Protein AF-A0A7C2GE32-F1 (afdb_monomer_lite)

Secondary structure (DSSP, 8-state):
------GGGSSSTTEEEEEEEETTTTEEEEEEEETT---------SSS----S--

Structure (mmCIF, N/CA/C/O backbone):
data_AF-A0A7C2GE32-F1
#
_entry.id   AF-A0A7C2GE32-F1
#
loop_
_atom_site.group_PDB
_atom_site.id
_atom_site.type_symbol
_atom_site.label_atom_id
_atom_site.label_alt_id
_atom_site.label_comp_id
_atom_site.label_asym_id
_atom_site.label_entity_id
_atom_site.label_seq_id
_atom_site.pdbx_PDB_ins_code
_atom_site.Cartn_x
_atom_site.Cartn_y
_atom_site.Cartn_z
_atom_site.occupancy
_atom_site.B_iso_or_equiv
_atom_site.auth_seq_id
_atom_site.auth_comp_id
_atom_site.auth_asym_id
_atom_site.auth_atom_id
_atom_site.pdbx_PDB_model_num
ATOM 1 N N . MET A 1 1 ? 14.847 8.934 3.133 1.00 42.03 1 MET A N 1
ATOM 2 C CA . MET A 1 1 ? 14.256 10.104 3.807 1.00 42.03 1 MET A CA 1
ATOM 3 C C . MET A 1 1 ? 12.786 9.780 3.980 1.00 42.03 1 MET A C 1
ATOM 5 O O . MET A 1 1 ? 12.054 9.828 3.005 1.00 42.03 1 MET A O 1
ATOM 9 N N . ALA A 1 2 ? 12.414 9.265 5.152 1.00 37.94 2 ALA A N 1
ATOM 10 C CA . ALA A 1 2 ? 11.030 8.946 5.476 1.00 37.94 2 ALA A CA 1
ATOM 11 C C . ALA A 1 2 ? 10.387 10.236 5.989 1.00 37.94 2 ALA A C 1
ATOM 13 O O . ALA A 1 2 ? 10.633 10.635 7.125 1.00 37.94 2 ALA A O 1
ATOM 14 N N . GLU A 1 3 ? 9.635 10.930 5.141 1.00 50.59 3 GLU A N 1
ATOM 15 C CA . GLU A 1 3 ? 8.776 12.007 5.623 1.00 50.59 3 GLU A CA 1
ATOM 16 C C . GLU A 1 3 ? 7.544 11.365 6.254 1.00 50.59 3 GLU A C 1
ATOM 18 O O . GLU A 1 3 ? 6.558 11.057 5.594 1.00 50.59 3 GLU A O 1
ATOM 23 N N . ALA A 1 4 ? 7.642 11.068 7.546 1.00 52.81 4 ALA A N 1
ATOM 24 C CA . ALA A 1 4 ? 6.479 10.690 8.322 1.00 52.81 4 ALA A CA 1
ATOM 25 C C . ALA A 1 4 ? 5.658 11.964 8.559 1.00 52.81 4 ALA A C 1
ATOM 27 O O . ALA A 1 4 ? 6.108 12.881 9.246 1.00 52.81 4 ALA A O 1
ATOM 28 N N . LEU A 1 5 ? 4.456 12.034 7.991 1.00 57.81 5 LEU A N 1
ATOM 29 C CA . LEU A 1 5 ? 3.466 13.029 8.392 1.00 57.81 5 LEU A CA 1
ATOM 30 C C . LEU A 1 5 ? 2.896 12.579 9.744 1.00 57.81 5 LEU A C 1
ATOM 32 O O . LEU A 1 5 ? 2.107 11.640 9.806 1.00 57.81 5 LEU A O 1
ATOM 36 N N . TRP A 1 6 ? 3.338 13.202 10.836 1.00 59.25 6 TRP A N 1
ATOM 37 C CA . TRP A 1 6 ? 2.821 12.982 12.191 1.00 59.25 6 TRP A CA 1
ATOM 38 C C . TRP A 1 6 ? 2.321 14.302 12.792 1.00 59.25 6 TRP A C 1
ATOM 40 O O . TRP A 1 6 ? 2.806 15.386 12.466 1.00 59.25 6 TRP A O 1
ATOM 50 N N . GLY A 1 7 ? 1.329 14.232 13.683 1.00 59.72 7 GLY A N 1
ATOM 51 C CA . GLY A 1 7 ? 0.802 15.407 14.388 1.00 59.72 7 GLY A CA 1
ATOM 52 C C . GLY A 1 7 ? -0.060 16.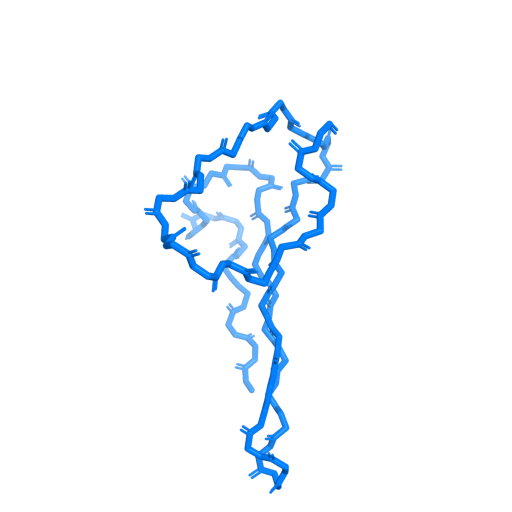330 13.513 1.00 59.72 7 GLY A C 1
ATOM 53 O O . GLY A 1 7 ? -0.891 15.862 12.745 1.00 59.72 7 GLY A O 1
ATOM 54 N N . LYS A 1 8 ? 0.106 17.658 13.638 1.00 54.50 8 LYS A N 1
ATOM 55 C CA . LYS A 1 8 ? -0.753 18.675 12.981 1.00 54.50 8 LYS A CA 1
ATOM 56 C C . LYS A 1 8 ? -0.710 18.669 11.441 1.00 54.50 8 LYS A C 1
ATOM 58 O O . LYS A 1 8 ? -1.549 19.318 10.828 1.00 54.50 8 LYS A O 1
ATOM 63 N N . GLY A 1 9 ? 0.264 17.985 10.837 1.00 57.97 9 GLY A N 1
ATOM 64 C CA . GLY A 1 9 ? 0.370 17.796 9.385 1.00 57.97 9 GLY A CA 1
ATOM 65 C C . GLY A 1 9 ? -0.193 16.462 8.883 1.00 57.97 9 GLY A C 1
ATOM 66 O O . GLY A 1 9 ? -0.151 16.209 7.682 1.00 57.97 9 GLY A O 1
ATOM 67 N N . ALA A 1 10 ? -0.689 15.596 9.774 1.00 62.03 10 ALA A N 1
ATOM 68 C CA . ALA A 1 10 ? -1.330 14.349 9.379 1.00 62.03 10 ALA A CA 1
ATOM 69 C C . ALA A 1 10 ? -2.738 14.627 8.833 1.00 62.03 10 ALA A C 1
ATOM 71 O O . ALA A 1 10 ? -3.488 15.422 9.399 1.00 62.03 10 ALA A O 1
ATOM 72 N N . LEU A 1 11 ? -3.108 13.942 7.746 1.00 71.19 11 LEU A N 1
ATOM 73 C CA . LEU A 1 11 ? -4.434 14.051 7.123 1.00 71.19 11 LEU A CA 1
ATOM 74 C C . LEU A 1 11 ? -5.571 13.686 8.093 1.00 71.19 11 LEU A C 1
ATOM 76 O O . LEU A 1 11 ? -6.675 14.208 7.969 1.00 71.19 11 LEU A O 1
ATOM 80 N N . LEU A 1 12 ? -5.293 12.796 9.050 1.00 77.25 12 LEU A N 1
ATOM 81 C CA . LEU A 1 12 ? -6.213 12.332 10.085 1.00 77.25 12 LEU A CA 1
ATOM 82 C C . LEU A 1 12 ? -5.435 12.096 11.395 1.00 77.25 12 LEU A C 1
ATOM 84 O O . LEU A 1 12 ? -4.322 11.562 11.341 1.00 77.25 12 LEU A O 1
ATOM 88 N N . PRO A 1 13 ? -5.987 12.448 12.573 1.00 80.88 13 PRO A N 1
ATOM 89 C CA . PRO A 1 13 ? -5.386 12.082 13.855 1.00 80.88 13 PRO A CA 1
ATOM 90 C C . PRO A 1 13 ? -5.190 10.564 13.972 1.00 80.88 13 PRO A C 1
ATOM 92 O O . PRO A 1 13 ? -6.085 9.799 13.624 1.00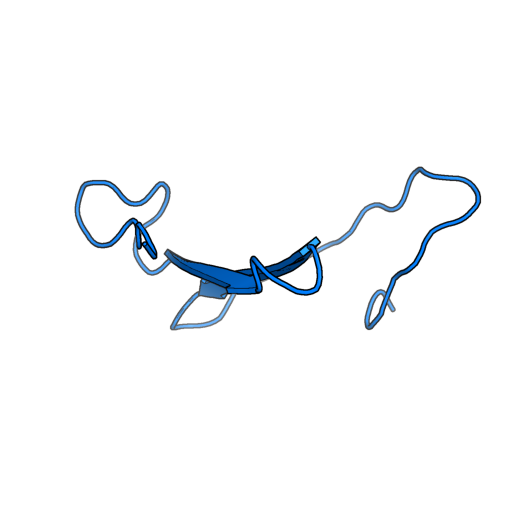 80.88 13 PRO A O 1
ATOM 95 N N . GLY A 1 14 ? -4.025 10.128 14.456 1.00 82.50 14 GLY A N 1
ATOM 96 C CA . GLY A 1 14 ? -3.708 8.703 14.640 1.00 82.50 14 GLY A CA 1
ATOM 97 C C . GLY A 1 14 ? -3.324 7.939 13.364 1.00 82.50 14 GLY A C 1
ATOM 98 O O . GLY A 1 14 ? -2.955 6.769 13.455 1.00 82.50 14 GLY A O 1
ATOM 99 N N . LEU A 1 15 ? -3.357 8.575 12.184 1.00 86.81 15 LEU A N 1
ATOM 100 C CA . LEU A 1 15 ? -2.794 8.010 10.955 1.00 86.81 15 LEU A CA 1
ATOM 101 C C . LEU A 1 15 ? -1.293 8.314 10.873 1.00 86.81 15 LEU A C 1
ATOM 103 O O . LEU A 1 15 ? -0.874 9.471 10.927 1.00 86.81 15 LEU A O 1
ATOM 107 N N . ARG A 1 16 ? -0.489 7.273 10.668 1.00 87.75 16 ARG A N 1
ATOM 108 C CA . ARG A 1 16 ? 0.945 7.349 10.379 1.00 87.75 16 ARG A CA 1
ATOM 109 C C . ARG A 1 16 ? 1.223 6.792 8.986 1.00 87.75 16 ARG A C 1
ATOM 111 O O . ARG A 1 16 ? 0.658 5.773 8.594 1.00 87.75 16 ARG A O 1
ATOM 118 N N . VAL A 1 17 ? 2.137 7.434 8.264 1.00 89.25 17 VAL A N 1
ATOM 119 C CA . VAL A 1 17 ? 2.600 6.985 6.943 1.00 89.25 17 VAL A CA 1
ATOM 120 C C . VAL A 1 17 ? 4.080 6.632 7.027 1.00 89.25 17 VAL A C 1
ATOM 122 O O . VAL A 1 17 ? 4.879 7.414 7.545 1.00 89.25 17 VAL A O 1
ATOM 125 N N . GLY A 1 18 ? 4.439 5.446 6.542 1.00 90.38 18 GLY A N 1
ATOM 126 C CA . GLY A 1 18 ? 5.814 4.962 6.478 1.00 90.38 18 GLY A CA 1
ATOM 127 C C . GLY A 1 18 ? 6.224 4.661 5.043 1.00 90.38 18 GLY A C 1
ATOM 128 O O . GLY A 1 18 ? 5.457 4.069 4.290 1.00 90.38 18 GLY A O 1
ATOM 129 N N . HIS A 1 19 ? 7.451 5.032 4.685 1.00 94.56 19 HIS A N 1
ATOM 130 C CA . HIS A 1 19 ? 8.035 4.740 3.379 1.00 94.56 19 HIS A CA 1
ATOM 131 C C . HIS A 1 19 ? 9.418 4.121 3.551 1.00 94.56 19 HIS A C 1
ATOM 133 O O . HIS A 1 19 ? 10.259 4.650 4.283 1.00 94.56 19 HIS A O 1
ATOM 139 N N . PHE A 1 20 ? 9.667 3.039 2.823 1.00 96.00 20 PHE A N 1
ATOM 140 C CA . PHE A 1 20 ? 10.991 2.463 2.644 1.00 96.00 20 PHE A CA 1
ATOM 141 C C . PHE A 1 20 ? 11.333 2.440 1.154 1.00 96.00 20 PHE A C 1
ATOM 143 O O . PHE A 1 20 ? 10.499 2.077 0.326 1.00 96.00 20 PHE A O 1
ATOM 150 N N . THR A 1 21 ? 12.560 2.828 0.812 1.00 97.44 21 THR A N 1
ATOM 151 C CA . THR A 1 21 ? 13.051 2.857 -0.569 1.00 97.44 21 THR A CA 1
ATOM 152 C C . THR A 1 21 ? 14.439 2.244 -0.615 1.00 97.44 21 THR A C 1
ATOM 154 O O . THR A 1 21 ? 15.370 2.789 -0.018 1.00 97.44 21 THR A O 1
ATOM 157 N N . ASP A 1 22 ? 14.571 1.155 -1.362 1.00 98.06 22 ASP A N 1
ATOM 158 C CA . ASP A 1 22 ? 15.848 0.595 -1.774 1.00 98.06 22 ASP A CA 1
ATOM 159 C C . ASP A 1 22 ? 16.232 1.211 -3.125 1.00 98.06 22 ASP A C 1
ATOM 161 O O . ASP A 1 22 ? 15.604 0.966 -4.158 1.00 98.06 22 ASP A O 1
ATOM 165 N N . ARG A 1 23 ? 17.251 2.073 -3.099 1.00 97.62 23 ARG A N 1
ATOM 166 C CA . ARG A 1 23 ? 17.705 2.817 -4.280 1.00 97.62 23 ARG A CA 1
ATOM 167 C C . ARG A 1 23 ? 18.569 1.984 -5.220 1.00 97.62 23 ARG A C 1
ATOM 169 O O . ARG A 1 23 ? 18.696 2.370 -6.375 1.00 97.62 23 ARG A O 1
ATOM 176 N N . GLU A 1 24 ? 19.167 0.899 -4.741 1.00 98.38 24 GLU A N 1
ATOM 177 C CA . GLU A 1 24 ? 20.004 0.026 -5.565 1.00 98.38 24 GLU A CA 1
ATOM 178 C C . GLU A 1 24 ? 19.125 -0.950 -6.348 1.00 98.38 24 GLU A C 1
ATOM 180 O O . GLU A 1 24 ? 19.227 -1.034 -7.570 1.00 98.38 24 GLU A O 1
ATOM 185 N N . ALA A 1 25 ? 18.182 -1.603 -5.666 1.00 98.50 25 ALA A N 1
ATOM 186 C CA . ALA A 1 25 ? 17.235 -2.524 -6.293 1.00 98.50 25 ALA A CA 1
ATOM 187 C C . ALA A 1 25 ? 16.043 -1.826 -6.981 1.00 98.50 25 ALA A C 1
ATOM 189 O O . ALA A 1 25 ? 15.192 -2.499 -7.561 1.00 98.50 25 ALA A O 1
ATOM 190 N N . LEU A 1 26 ? 15.966 -0.489 -6.919 1.00 98.00 26 LEU A N 1
ATOM 191 C CA . LEU A 1 26 ? 14.886 0.331 -7.488 1.00 98.00 26 LEU A CA 1
ATOM 192 C C . LEU A 1 26 ? 13.487 -0.110 -7.026 1.00 98.00 26 LEU A C 1
ATOM 194 O O . LEU A 1 26 ? 12.540 -0.170 -7.810 1.00 98.00 26 LEU A O 1
ATOM 198 N N . THR A 1 27 ? 13.355 -0.414 -5.738 1.00 97.81 27 THR A N 1
ATOM 199 C CA . THR A 1 27 ? 12.109 -0.909 -5.144 1.00 97.81 27 THR A CA 1
ATOM 200 C C . THR A 1 27 ? 11.817 -0.232 -3.808 1.00 97.81 27 THR A C 1
ATOM 202 O O . THR A 1 27 ? 12.592 0.581 -3.299 1.00 97.81 27 THR A O 1
ATOM 205 N N . GLY A 1 28 ? 10.664 -0.529 -3.224 1.00 97.25 28 GLY A N 1
ATOM 206 C CA . GLY A 1 28 ? 10.260 0.029 -1.947 1.00 97.25 28 GLY A CA 1
ATOM 207 C C . GLY A 1 28 ? 8.888 -0.443 -1.501 1.00 97.25 28 GLY A C 1
ATOM 208 O O . GLY A 1 28 ? 8.233 -1.248 -2.157 1.00 97.25 28 GLY A O 1
ATOM 209 N N . CYS A 1 29 ? 8.455 0.085 -0.363 1.00 97.38 29 CYS A N 1
ATOM 210 C CA . CYS A 1 29 ? 7.134 -0.162 0.189 1.00 97.38 29 CYS A CA 1
ATOM 211 C C . CYS A 1 29 ? 6.618 1.101 0.881 1.00 97.38 29 CYS A C 1
ATOM 213 O O . CYS A 1 29 ? 7.392 1.889 1.432 1.00 97.38 29 CYS A O 1
ATOM 215 N N . THR A 1 30 ? 5.303 1.285 0.840 1.00 95.38 30 THR A N 1
ATOM 216 C CA . THR A 1 30 ? 4.594 2.319 1.589 1.00 95.38 30 THR A CA 1
ATOM 217 C C . THR A 1 30 ? 3.552 1.651 2.463 1.00 95.38 30 THR A C 1
ATOM 219 O O . THR A 1 30 ? 2.785 0.822 1.978 1.00 95.38 30 THR A O 1
ATOM 222 N N . THR A 1 31 ? 3.497 2.053 3.727 1.00 93.69 31 THR A N 1
ATOM 223 C CA . THR A 1 31 ? 2.545 1.524 4.700 1.00 93.69 31 THR A CA 1
ATOM 224 C C . THR A 1 31 ? 1.750 2.660 5.321 1.00 93.69 31 THR A C 1
ATOM 226 O O . THR A 1 31 ? 2.291 3.724 5.631 1.00 93.69 31 THR A O 1
ATOM 229 N N . LEU A 1 32 ? 0.464 2.403 5.538 1.00 91.56 32 LEU A N 1
ATOM 230 C CA . LEU A 1 32 ? -0.440 3.242 6.312 1.00 91.56 32 LEU A CA 1
ATOM 231 C C . LEU A 1 32 ? -0.745 2.505 7.616 1.00 91.56 32 LEU A C 1
ATOM 233 O O . LEU A 1 32 ? -1.152 1.346 7.582 1.00 91.56 32 LEU A O 1
ATOM 237 N N . LEU A 1 33 ? -0.530 3.161 8.752 1.00 91.62 33 LEU A N 1
ATOM 238 C CA . LEU A 1 33 ? -0.802 2.604 10.073 1.00 91.62 33 LEU A CA 1
ATOM 239 C C . LEU A 1 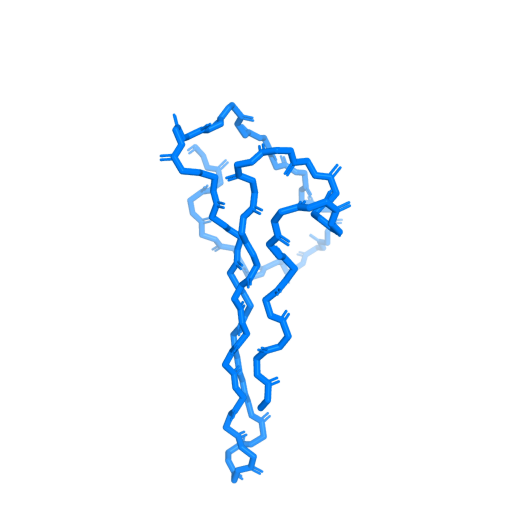33 ? -1.781 3.511 10.810 1.00 91.62 33 LEU A C 1
ATOM 241 O O . LEU A 1 33 ? -1.490 4.686 11.021 1.00 91.62 33 LEU A O 1
ATOM 245 N N . VAL A 1 34 ? -2.914 2.951 11.225 1.00 91.12 34 VAL A N 1
ATOM 246 C CA . VAL A 1 34 ? -3.855 3.610 12.135 1.00 91.12 34 VAL A CA 1
ATOM 247 C C . VAL A 1 34 ? -3.674 2.973 13.505 1.00 91.12 34 VAL A C 1
ATOM 249 O O . VAL A 1 34 ? -3.909 1.776 13.648 1.00 91.12 34 VAL A O 1
ATOM 252 N N . GLU A 1 35 ? -3.202 3.747 14.483 1.00 87.19 35 GLU A N 1
ATOM 253 C CA . GLU A 1 35 ? -2.721 3.217 15.773 1.00 87.19 35 GLU A CA 1
ATOM 254 C C . GLU A 1 35 ? -3.776 2.410 16.535 1.00 87.19 35 GLU A C 1
ATOM 256 O O . GLU A 1 35 ? -3.476 1.337 17.048 1.00 87.19 35 GLU A O 1
ATOM 261 N N . GLU A 1 36 ? -5.016 2.894 16.535 1.00 88.75 36 GLU A N 1
ATOM 262 C CA . GLU A 1 36 ? -6.150 2.262 17.221 1.00 88.75 36 GLU A CA 1
ATOM 263 C C . GLU A 1 36 ? -6.936 1.295 16.312 1.00 88.75 36 GLU A C 1
ATOM 265 O O . GLU A 1 36 ? -8.000 0.798 16.679 1.00 88.75 36 GLU A O 1
ATOM 270 N N . GLY A 1 37 ? -6.436 1.035 15.100 1.00 89.38 37 GLY A N 1
ATOM 271 C CA . GLY A 1 37 ? -7.168 0.327 14.054 1.00 89.38 37 GLY A CA 1
ATOM 272 C C . GLY A 1 37 ? -8.224 1.193 13.354 1.00 89.38 37 GLY A C 1
ATOM 273 O O . GLY A 1 37 ? -8.514 2.325 13.741 1.00 89.38 37 GLY A O 1
ATOM 274 N N . ALA A 1 38 ? -8.784 0.665 12.266 1.00 90.25 38 ALA A N 1
ATOM 275 C CA . ALA A 1 38 ? -9.826 1.326 11.487 1.00 90.25 38 ALA A CA 1
ATOM 276 C C . ALA A 1 38 ? -10.746 0.299 10.822 1.00 90.25 38 ALA A C 1
ATOM 278 O O . ALA A 1 38 ? -10.313 -0.797 10.466 1.00 90.25 38 ALA A O 1
ATOM 279 N N . VAL A 1 39 ? -12.004 0.683 10.598 1.00 95.75 39 VAL A N 1
ATOM 280 C CA . VAL A 1 39 ? -12.871 -0.029 9.653 1.00 95.75 39 VAL A CA 1
ATOM 281 C C . VAL A 1 39 ? -12.332 0.233 8.248 1.00 95.75 39 VAL A C 1
ATOM 283 O O . VAL A 1 39 ? -12.220 1.390 7.840 1.00 95.75 39 VAL A O 1
ATOM 286 N N . ALA A 1 40 ? -11.995 -0.829 7.520 1.00 94.00 40 ALA A N 1
ATOM 287 C CA . ALA A 1 40 ? -11.445 -0.751 6.173 1.00 94.00 40 ALA A CA 1
ATOM 288 C C . ALA A 1 40 ? -12.332 -1.495 5.167 1.00 94.00 40 ALA A C 1
ATOM 290 O O . ALA A 1 40 ? -13.015 -2.457 5.510 1.00 94.00 40 ALA A O 1
ATOM 291 N N . ALA A 1 41 ? -12.307 -1.030 3.920 1.00 97.50 41 ALA A N 1
ATOM 292 C CA . ALA A 1 41 ? -12.941 -1.666 2.772 1.00 97.50 41 ALA A CA 1
ATOM 293 C C . ALA A 1 41 ? -12.052 -1.467 1.536 1.00 97.50 41 ALA A C 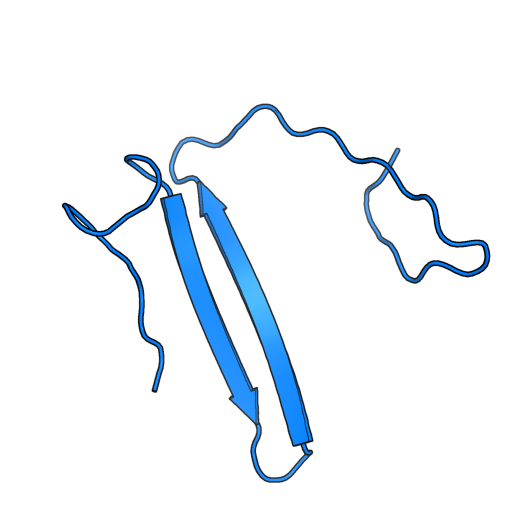1
ATOM 295 O O . ALA A 1 41 ? -11.244 -0.535 1.496 1.00 97.50 41 ALA A O 1
ATOM 296 N N . VAL A 1 42 ? -12.208 -2.327 0.529 1.00 97.75 42 VAL A N 1
ATOM 297 C CA . VAL A 1 42 ? -11.397 -2.313 -0.695 1.00 97.75 42 VAL A CA 1
ATOM 298 C C . VAL A 1 42 ? -12.279 -2.429 -1.942 1.00 97.75 42 VAL A C 1
ATOM 300 O O . VAL A 1 42 ? -13.248 -3.183 -1.952 1.00 97.75 42 VAL A O 1
ATOM 303 N N . ASP A 1 43 ? -11.939 -1.680 -2.996 1.00 98.12 43 ASP A N 1
ATOM 304 C CA . ASP A 1 43 ? -12.528 -1.800 -4.338 1.00 98.12 43 ASP A CA 1
ATOM 305 C C . ASP A 1 43 ? -11.407 -2.027 -5.366 1.00 98.12 43 ASP A C 1
ATOM 307 O O . ASP A 1 43 ? -10.516 -1.190 -5.535 1.00 98.12 43 ASP A O 1
ATOM 311 N N . VAL A 1 44 ? -11.437 -3.178 -6.044 1.00 98.12 44 VAL A N 1
ATOM 312 C CA . VAL A 1 44 ? -10.431 -3.590 -7.030 1.00 98.12 44 VAL A CA 1
ATOM 313 C C . VAL A 1 44 ? -11.042 -3.518 -8.424 1.00 98.12 44 VAL A C 1
ATOM 315 O O . VAL A 1 44 ? -11.862 -4.344 -8.812 1.00 98.12 44 VAL A O 1
ATOM 318 N N . ARG A 1 45 ? -10.618 -2.519 -9.203 1.00 97.88 45 ARG A N 1
ATOM 319 C CA . ARG A 1 45 ? -11.212 -2.215 -10.518 1.00 97.88 45 ARG A CA 1
ATOM 320 C C . ARG A 1 45 ? -10.398 -2.692 -11.717 1.00 97.88 45 ARG A C 1
ATOM 322 O O . ARG A 1 45 ? -10.920 -2.726 -12.828 1.00 97.88 45 ARG A O 1
ATOM 329 N N . GLY A 1 46 ? -9.127 -3.026 -11.513 1.00 97.06 46 GLY A N 1
ATOM 330 C CA . GLY A 1 46 ? -8.254 -3.538 -12.570 1.00 97.06 46 GLY A CA 1
ATOM 331 C C . GLY A 1 46 ? -8.551 -5.000 -12.909 1.00 97.06 46 GLY A C 1
ATOM 332 O O . GLY A 1 46 ? -8.921 -5.776 -12.037 1.00 97.06 46 GLY A O 1
ATOM 333 N N . ALA A 1 47 ? -8.337 -5.387 -14.171 1.00 97.12 47 ALA A N 1
ATOM 334 C CA . ALA A 1 47 ? -8.612 -6.747 -14.652 1.00 97.12 47 ALA A CA 1
ATOM 335 C C . ALA A 1 47 ? -7.535 -7.793 -14.281 1.00 97.12 47 ALA A C 1
ATOM 337 O O . ALA A 1 47 ? -7.787 -8.987 -14.402 1.00 97.12 47 ALA A O 1
ATOM 338 N N . ALA A 1 48 ? -6.346 -7.364 -13.843 1.00 97.75 48 ALA A N 1
ATOM 339 C CA . ALA A 1 48 ? -5.246 -8.242 -13.421 1.00 97.75 48 ALA A CA 1
ATOM 340 C C . ALA A 1 48 ? -4.559 -7.694 -12.149 1.00 97.75 48 ALA A C 1
ATOM 342 O O . ALA A 1 48 ? -3.452 -7.157 -12.228 1.00 97.75 48 ALA A O 1
ATOM 343 N N . PRO A 1 49 ? -5.235 -7.7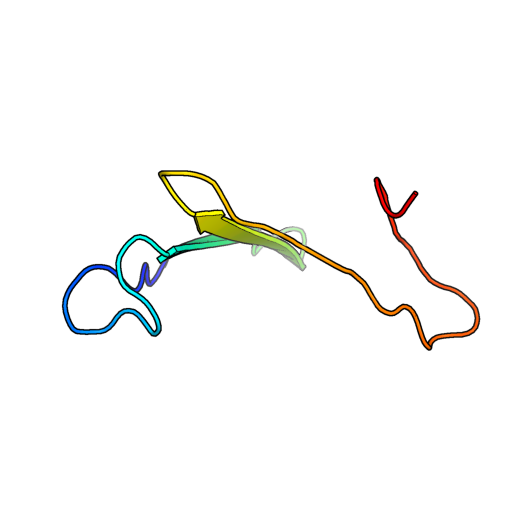34 -10.985 1.00 97.56 49 PRO A N 1
ATOM 344 C CA . PRO A 1 49 ? -4.716 -7.157 -9.750 1.00 97.56 49 PRO A CA 1
ATOM 345 C C . PRO A 1 49 ? -3.686 -8.066 -9.061 1.00 97.56 49 PRO A C 1
ATOM 347 O O . PRO A 1 49 ? -3.782 -9.290 -9.113 1.00 97.56 49 PRO A O 1
ATOM 350 N N . GLY A 1 50 ? -2.728 -7.455 -8.362 1.00 97.44 50 GLY A N 1
ATOM 351 C CA . GLY A 1 50 ? -1.859 -8.127 -7.392 1.00 97.44 50 GLY A CA 1
ATOM 352 C C . GLY A 1 50 ? -2.248 -7.706 -5.979 1.00 97.44 50 GLY A C 1
ATOM 353 O O . GLY A 1 50 ? -1.736 -6.709 -5.477 1.00 97.44 50 GLY A O 1
ATOM 354 N N . THR A 1 51 ? -3.189 -8.421 -5.365 1.00 97.00 51 THR A N 1
ATOM 355 C CA . THR A 1 51 ? -3.767 -8.082 -4.055 1.00 97.00 51 THR A CA 1
ATOM 356 C C . THR A 1 51 ? -3.593 -9.213 -3.045 1.00 97.00 51 THR A C 1
ATOM 358 O O . THR A 1 51 ? -3.281 -10.349 -3.399 1.00 97.00 51 THR A O 1
ATOM 361 N N . ARG A 1 52 ? -3.786 -8.889 -1.766 1.00 97.38 52 ARG A N 1
ATOM 362 C CA . ARG A 1 52 ? -3.792 -9.827 -0.639 1.00 97.38 52 ARG A CA 1
ATOM 363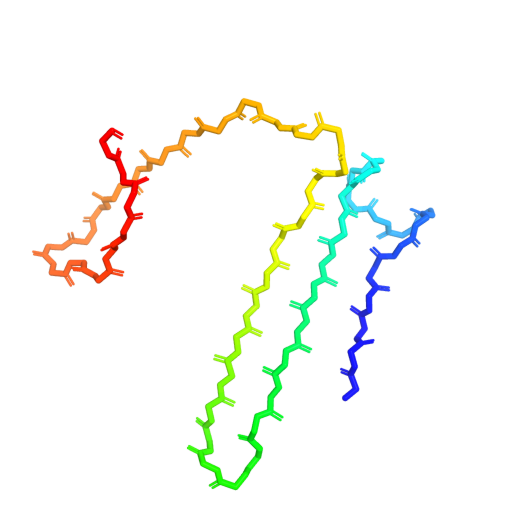 C C . ARG A 1 52 ? -4.823 -9.347 0.393 1.00 97.38 52 ARG A C 1
ATOM 365 O O . ARG A 1 52 ? -4.982 -8.136 0.516 1.00 97.38 52 ARG A O 1
ATOM 372 N N . GLU A 1 53 ? -5.451 -10.271 1.127 1.00 97.62 53 GLU A N 1
ATOM 373 C CA . GLU A 1 53 ? -6.398 -9.999 2.233 1.00 97.62 53 GLU A CA 1
ATOM 374 C C . GLU A 1 53 ? -7.577 -9.096 1.821 1.00 97.62 53 GLU A C 1
ATOM 376 O O . GLU A 1 53 ? -7.852 -8.080 2.458 1.00 97.62 53 GLU A O 1
ATOM 381 N N . THR A 1 54 ? -8.223 -9.407 0.694 1.00 97.38 54 THR A N 1
ATOM 382 C CA . THR A 1 54 ? -9.367 -8.619 0.198 1.00 97.38 54 THR A CA 1
ATOM 383 C C . THR A 1 54 ? -10.731 -9.201 0.569 1.00 97.38 54 THR A C 1
ATOM 385 O O . THR A 1 54 ? -11.717 -8.479 0.439 1.00 97.38 54 THR A O 1
ATOM 388 N N . ASP A 1 55 ? -10.794 -10.483 0.947 1.00 95.19 55 ASP A N 1
ATOM 389 C CA . ASP A 1 55 ? -12.002 -11.214 1.365 1.00 95.19 55 ASP A CA 1
ATOM 390 C C . ASP A 1 55 ? -12.285 -11.149 2.875 1.00 95.19 55 ASP A C 1
ATOM 392 O O . ASP A 1 55 ? -11.330 -10.962 3.664 1.00 95.19 55 ASP A O 1
#

InterPro domains:
  IPR016117 ArgJ-like domain superfamily [SSF56266] (13-55)

Organism: NCBI:txid540988

Radius of gyration: 14.31 Å; chains: 1; bounding box: 33×30×32 Å

Foldseek 3Di:
DWPWQADPRDPDHQWTKGKDADPVVRDIDIDIDRPVDDDDADDDDDPDDDDDDHD

pLDDT: mean 86.2, std 16.7, range [37.94, 98.5]

Sequence (55 aa):
MAEALWGKGALLPGLRVGHFTDREALTGCTTLLVEEGAVAAVDVRGAAPGTRETD